Protein AF-A0A1T3BKA8-F1 (afdb_monomer)

Structure (mmCIF, N/CA/C/O backbone):
data_AF-A0A1T3BKA8-F1
#
_entry.id   AF-A0A1T3BKA8-F1
#
loop_
_atom_site.group_PDB
_atom_site.id
_atom_site.type_symbol
_atom_site.label_atom_id
_atom_site.label_alt_id
_atom_site.label_comp_id
_atom_site.label_asym_id
_atom_site.label_entity_id
_atom_site.label_seq_id
_atom_site.pdbx_PDB_ins_code
_atom_site.Cartn_x
_atom_site.Cartn_y
_atom_site.Cartn_z
_atom_site.occupancy
_atom_site.B_iso_or_equiv
_atom_site.auth_seq_id
_atom_site.aut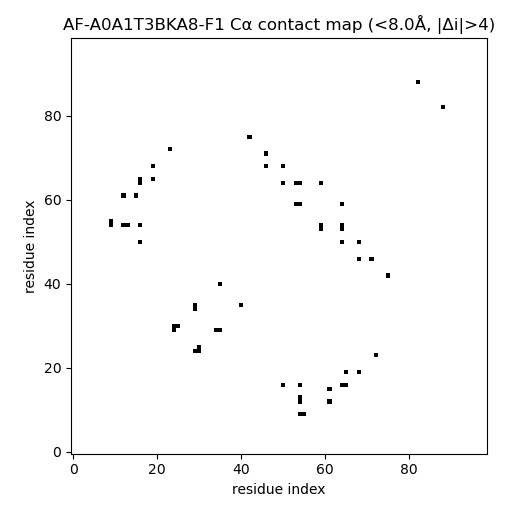h_comp_id
_atom_site.auth_asym_id
_atom_site.auth_atom_id
_atom_site.pdbx_PDB_model_num
ATOM 1 N N . MET A 1 1 ? -13.313 -10.212 25.122 1.00 69.31 1 MET A N 1
ATOM 2 C CA . MET A 1 1 ? -13.978 -9.312 24.156 1.00 69.31 1 MET A CA 1
ATOM 3 C C . MET A 1 1 ? -12.956 -8.504 23.365 1.00 69.31 1 MET A C 1
ATOM 5 O O . MET A 1 1 ? -12.913 -8.680 22.160 1.00 69.31 1 MET A O 1
ATOM 9 N N . GLU A 1 2 ? -12.073 -7.740 24.016 1.00 75.56 2 GLU A N 1
ATOM 10 C CA . GLU A 1 2 ? -10.963 -6.967 23.403 1.00 75.56 2 GLU A CA 1
ATOM 11 C C . GLU A 1 2 ? -10.163 -7.728 22.320 1.00 75.56 2 GLU A C 1
ATOM 13 O O . GLU A 1 2 ? -10.013 -7.252 21.198 1.00 75.56 2 GLU A O 1
ATOM 18 N N . PHE A 1 3 ? -9.730 -8.963 22.609 1.00 77.38 3 PHE A N 1
ATOM 19 C CA . PHE A 1 3 ? -8.999 -9.800 21.646 1.00 77.38 3 PHE A CA 1
ATOM 20 C C . PHE A 1 3 ? -9.808 -10.118 20.380 1.00 77.38 3 PHE A C 1
ATOM 22 O O . PHE A 1 3 ? -9.270 -10.086 19.278 1.00 77.38 3 PHE A O 1
ATOM 29 N N . LEU A 1 4 ? -11.108 -10.391 20.519 1.00 80.25 4 LEU A N 1
ATOM 30 C CA . LEU A 1 4 ? -11.978 -10.718 19.388 1.00 80.25 4 LEU A CA 1
ATOM 31 C C . LEU A 1 4 ? -12.151 -9.506 18.461 1.00 80.25 4 LEU A C 1
ATOM 33 O O . LEU A 1 4 ? -12.125 -9.658 17.242 1.00 80.25 4 LEU A O 1
ATOM 37 N N . TYR A 1 5 ? -12.254 -8.302 19.034 1.00 82.44 5 TYR A N 1
ATOM 38 C CA . TYR A 1 5 ? -12.292 -7.055 18.268 1.00 82.44 5 TYR A CA 1
ATOM 39 C C . TYR A 1 5 ? -10.972 -6.789 17.543 1.00 82.44 5 TYR A C 1
ATOM 41 O O . TYR A 1 5 ? -10.990 -6.427 16.368 1.00 82.44 5 TYR A O 1
ATOM 49 N N . PHE A 1 6 ? -9.834 -7.026 18.199 1.00 83.88 6 PHE A N 1
ATOM 50 C CA . PHE A 1 6 ? -8.515 -6.850 17.592 1.00 83.88 6 PHE A CA 1
ATOM 51 C C . PHE A 1 6 ? -8.298 -7.778 16.385 1.00 83.88 6 PHE A C 1
ATOM 53 O O . PHE A 1 6 ? -7.996 -7.308 15.286 1.00 83.88 6 PHE A O 1
ATOM 60 N N . TYR A 1 7 ? -8.521 -9.086 16.550 1.00 86.88 7 TYR A N 1
ATOM 61 C CA . TYR A 1 7 ? -8.371 -10.045 15.450 1.00 86.88 7 TYR A CA 1
ATOM 62 C C . TYR A 1 7 ? -9.440 -9.863 14.364 1.00 86.88 7 TYR A C 1
ATOM 64 O O . TYR A 1 7 ? -9.128 -9.989 13.180 1.00 86.88 7 TYR A O 1
ATOM 72 N N . GLY A 1 8 ? -10.673 -9.501 14.734 1.00 88.19 8 GLY A N 1
ATOM 73 C CA . GLY A 1 8 ? -11.732 -9.173 13.777 1.00 88.19 8 GLY A CA 1
ATOM 74 C C . GLY A 1 8 ? -11.392 -7.951 12.920 1.00 88.19 8 GLY A C 1
ATOM 75 O O . GLY A 1 8 ? -11.606 -7.958 11.707 1.00 88.19 8 GLY A O 1
ATOM 76 N N . TYR A 1 9 ? -10.788 -6.924 13.519 1.00 86.88 9 TYR A N 1
ATOM 77 C CA . TYR A 1 9 ? -10.337 -5.733 12.802 1.00 86.88 9 TYR A CA 1
ATOM 78 C C . TYR A 1 9 ? -9.181 -6.034 11.837 1.00 86.88 9 TYR A C 1
ATOM 80 O O . TYR A 1 9 ? -9.185 -5.560 10.699 1.00 86.88 9 TYR A O 1
ATOM 88 N N . ILE A 1 10 ? -8.228 -6.878 12.248 1.00 88.69 10 ILE A N 1
ATOM 89 C CA . ILE A 1 10 ? -7.152 -7.373 11.374 1.00 88.69 10 ILE A CA 1
ATOM 90 C C . ILE A 1 10 ? -7.723 -8.183 10.205 1.00 88.69 10 ILE A C 1
ATOM 92 O O . ILE A 1 10 ? -7.323 -7.965 9.063 1.00 88.69 10 ILE A O 1
ATOM 96 N N . ALA A 1 11 ? -8.682 -9.077 10.460 1.00 90.38 11 ALA A N 1
ATOM 97 C CA . ALA A 1 11 ? -9.334 -9.861 9.413 1.00 90.38 11 ALA A CA 1
ATOM 98 C C . ALA A 1 11 ? -10.049 -8.960 8.391 1.00 90.38 11 ALA A C 1
ATOM 100 O O . ALA A 1 11 ? -9.924 -9.163 7.184 1.00 90.38 11 ALA A O 1
ATOM 101 N N . LEU A 1 12 ? -10.732 -7.910 8.857 1.00 88.88 12 LEU A N 1
ATOM 102 C CA . LEU A 1 12 ? -11.374 -6.935 7.977 1.00 88.88 12 LEU A CA 1
ATOM 103 C C . LEU A 1 12 ? -10.345 -6.158 7.141 1.00 88.88 12 LEU A C 1
ATOM 105 O O . LEU A 1 12 ? -10.526 -6.012 5.932 1.00 88.88 12 LEU A O 1
ATOM 109 N N . LYS A 1 13 ? -9.234 -5.719 7.744 1.00 87.25 13 LYS A N 1
ATOM 110 C CA . LYS A 1 13 ? -8.111 -5.105 7.013 1.00 87.25 13 LYS A CA 1
ATOM 111 C C . LYS A 1 13 ? -7.509 -6.045 5.968 1.00 87.25 13 LYS A C 1
ATOM 113 O O . LYS A 1 13 ? -7.191 -5.587 4.874 1.00 87.25 13 LYS A O 1
ATOM 118 N N . LEU A 1 14 ? -7.385 -7.336 6.278 1.00 89.69 14 LEU A N 1
ATOM 119 C CA . LEU A 1 14 ? -6.920 -8.366 5.345 1.00 89.69 14 LEU A CA 1
ATOM 120 C C . LEU A 1 14 ? -7.836 -8.478 4.127 1.00 89.69 14 LEU A C 1
ATOM 122 O O . LEU A 1 14 ? -7.349 -8.443 3.001 1.00 89.69 14 LEU A O 1
ATOM 126 N N . VAL A 1 15 ? -9.151 -8.562 4.339 1.00 90.81 15 VAL A N 1
ATOM 127 C CA . VAL A 1 15 ? -10.130 -8.650 3.244 1.00 90.81 15 VAL A CA 1
ATOM 128 C C . VAL A 1 15 ? -10.092 -7.392 2.374 1.00 90.81 15 VAL A C 1
ATOM 130 O O . VAL A 1 15 ? -10.068 -7.498 1.148 1.00 90.81 15 VAL A O 1
ATOM 133 N N . VAL A 1 16 ? -10.021 -6.206 2.986 1.00 90.12 16 VAL A N 1
ATOM 134 C CA . VAL A 1 16 ? -9.913 -4.930 2.256 1.00 90.12 16 VAL A CA 1
ATOM 135 C C . VAL A 1 16 ? -8.600 -4.848 1.473 1.00 90.12 16 VAL A C 1
ATOM 137 O O . VAL A 1 16 ? -8.613 -4.482 0.298 1.00 90.12 16 VAL A O 1
ATOM 140 N N . GLY A 1 17 ? -7.476 -5.222 2.088 1.00 88.56 17 GLY A N 1
ATOM 141 C CA . GLY A 1 17 ? -6.167 -5.235 1.436 1.00 88.56 17 GLY A CA 1
ATOM 142 C C . GLY A 1 17 ? -6.093 -6.226 0.278 1.00 88.56 17 GLY A C 1
ATOM 143 O O . GLY A 1 17 ? -5.584 -5.877 -0.785 1.00 88.56 17 GLY A O 1
ATOM 144 N N . LEU A 1 18 ? -6.673 -7.418 0.438 1.00 88.44 18 LEU A N 1
ATOM 145 C CA . LEU A 1 18 ? -6.778 -8.411 -0.629 1.00 88.44 18 LEU A CA 1
ATOM 146 C C . LEU A 1 18 ? -7.658 -7.903 -1.778 1.00 88.44 18 LEU A C 1
ATOM 148 O O . LEU A 1 18 ? -7.259 -8.000 -2.935 1.00 88.44 18 LEU A O 1
ATOM 152 N N . ALA A 1 19 ? -8.822 -7.317 -1.483 1.00 88.81 19 ALA A N 1
ATOM 153 C CA . ALA A 1 19 ? -9.702 -6.753 -2.505 1.00 88.81 19 ALA A CA 1
ATOM 154 C C . ALA A 1 19 ? -9.015 -5.622 -3.292 1.00 88.81 19 ALA A C 1
ATOM 156 O O . ALA A 1 19 ? -9.079 -5.596 -4.522 1.00 88.81 19 ALA A O 1
ATOM 157 N N . ALA A 1 20 ? -8.307 -4.726 -2.599 1.00 86.12 20 ALA A N 1
ATOM 158 C CA . ALA A 1 20 ? -7.527 -3.661 -3.224 1.00 86.12 20 ALA A CA 1
ATOM 159 C C . ALA A 1 20 ? -6.388 -4.217 -4.094 1.00 86.12 20 ALA A C 1
ATOM 161 O O . ALA A 1 20 ? -6.213 -3.779 -5.231 1.00 86.12 20 ALA A O 1
ATOM 162 N N . PHE A 1 21 ? -5.656 -5.218 -3.599 1.00 84.06 21 PHE A N 1
ATOM 163 C CA . PHE A 1 21 ? -4.601 -5.900 -4.349 1.00 84.06 21 PHE A CA 1
ATOM 164 C C . PHE A 1 21 ? -5.139 -6.548 -5.631 1.00 84.06 21 PHE A C 1
ATOM 166 O O . PHE A 1 21 ? -4.581 -6.341 -6.708 1.00 84.06 21 PHE A O 1
ATOM 173 N N . LEU A 1 22 ? -6.265 -7.263 -5.544 1.00 84.06 22 LEU A N 1
ATOM 174 C CA . LEU A 1 22 ? -6.916 -7.891 -6.696 1.00 84.06 22 LEU A CA 1
ATOM 175 C C . LEU A 1 22 ? -7.404 -6.861 -7.723 1.00 84.06 22 LEU A C 1
ATOM 177 O O . LEU A 1 22 ? -7.256 -7.084 -8.925 1.00 84.06 22 LEU A O 1
ATOM 181 N N . LEU A 1 23 ? -7.951 -5.727 -7.272 1.00 84.06 23 LEU A N 1
ATOM 182 C CA . LEU A 1 23 ? -8.332 -4.627 -8.161 1.00 84.06 23 LEU A CA 1
ATOM 183 C C . LEU A 1 23 ? -7.121 -4.065 -8.907 1.00 84.06 23 LEU A C 1
ATOM 185 O O . LEU A 1 23 ? -7.188 -3.917 -10.125 1.00 84.06 23 LEU A O 1
ATOM 189 N N . ILE A 1 24 ? -6.016 -3.824 -8.198 1.00 77.81 24 ILE A N 1
ATOM 190 C CA . ILE A 1 24 ? -4.765 -3.311 -8.770 1.00 77.81 24 ILE A CA 1
ATOM 191 C C . ILE A 1 24 ? -4.193 -4.283 -9.813 1.00 77.81 24 ILE A C 1
ATOM 193 O O . ILE A 1 24 ? -3.833 -3.878 -10.928 1.00 77.81 24 ILE A O 1
ATOM 197 N N . LEU A 1 25 ? -4.189 -5.580 -9.498 1.00 76.75 25 LEU A N 1
ATOM 198 C CA . LEU A 1 25 ? -3.811 -6.645 -10.429 1.00 76.75 25 LEU A CA 1
ATOM 199 C C . LEU A 1 25 ? -4.690 -6.644 -11.683 1.00 76.75 25 LEU A C 1
ATOM 201 O O . LEU A 1 25 ? -4.181 -6.739 -12.803 1.00 76.75 25 LEU A O 1
ATOM 205 N N . ARG A 1 26 ? -6.007 -6.494 -11.501 1.00 78.06 26 ARG A N 1
ATOM 206 C CA . ARG A 1 26 ? -6.975 -6.458 -12.600 1.00 78.06 26 ARG A CA 1
ATOM 207 C C . ARG A 1 26 ? -6.767 -5.240 -13.499 1.00 78.06 26 ARG A C 1
ATOM 209 O O . ARG A 1 26 ? -6.758 -5.405 -14.716 1.00 78.06 26 ARG A O 1
ATOM 216 N N . THR A 1 27 ? -6.544 -4.049 -12.937 1.00 69.75 27 THR A N 1
ATOM 217 C CA . THR A 1 27 ? -6.213 -2.838 -13.719 1.00 69.75 27 THR A CA 1
ATOM 218 C C . THR A 1 27 ? -4.899 -2.963 -14.482 1.00 69.75 27 THR A C 1
ATOM 220 O O . THR A 1 27 ? -4.745 -2.355 -15.535 1.00 69.75 27 THR A O 1
ATOM 223 N N . THR A 1 28 ? -3.971 -3.788 -13.997 1.00 66.88 28 THR A N 1
ATOM 224 C CA . THR A 1 28 ? -2.687 -4.033 -14.667 1.00 66.88 28 THR A CA 1
ATOM 225 C C . THR A 1 28 ? -2.819 -5.024 -15.841 1.00 66.88 28 THR A C 1
ATOM 227 O O . THR A 1 28 ? -1.880 -5.187 -16.614 1.00 66.88 28 THR A O 1
ATOM 230 N N . GLY A 1 29 ? -3.983 -5.666 -16.034 1.00 57.31 29 GLY A N 1
ATOM 231 C CA . GLY A 1 29 ? -4.278 -6.516 -17.199 1.00 57.31 29 GLY A CA 1
ATOM 232 C C . GLY A 1 29 ? -3.579 -7.882 -17.208 1.00 57.31 29 GLY A C 1
ATOM 233 O O . GLY A 1 29 ? -3.708 -8.633 -18.171 1.00 57.31 29 GLY A O 1
ATOM 234 N N . ARG A 1 30 ? -2.864 -8.240 -16.135 1.00 60.75 30 ARG A N 1
ATOM 235 C CA . ARG A 1 30 ? -2.040 -9.460 -16.033 1.00 60.75 30 ARG A CA 1
ATOM 236 C C . ARG A 1 30 ? -2.647 -10.474 -15.071 1.00 60.75 30 ARG A C 1
ATOM 238 O O . ARG A 1 30 ? -2.027 -10.876 -14.093 1.00 60.75 30 ARG A O 1
ATOM 245 N N . GLY A 1 31 ? -3.888 -10.870 -15.348 1.00 54.09 31 GLY A N 1
ATOM 246 C CA . GLY A 1 31 ? -4.671 -11.771 -14.492 1.00 54.09 31 GLY A CA 1
ATOM 247 C C . GLY A 1 31 ? -4.106 -13.190 -14.336 1.00 54.09 31 GLY A C 1
ATOM 248 O O . GLY A 1 31 ? -4.573 -13.922 -13.473 1.00 54.09 31 GLY A O 1
ATOM 249 N N . ASN A 1 32 ? -3.094 -13.573 -15.124 1.00 52.81 32 ASN A N 1
ATOM 250 C CA . ASN A 1 32 ? -2.386 -14.845 -14.997 1.00 52.81 32 ASN A CA 1
ATOM 251 C C . ASN A 1 32 ? -0.962 -14.624 -14.475 1.00 52.81 32 ASN A C 1
ATOM 253 O O . ASN A 1 32 ? -0.157 -13.954 -15.124 1.00 52.81 32 ASN A O 1
ATOM 257 N N . LEU A 1 33 ? -0.633 -15.280 -13.355 1.00 58.31 33 LEU A N 1
ATOM 258 C CA . LEU A 1 33 ? 0.724 -15.363 -12.789 1.00 58.31 33 LEU A CA 1
ATOM 259 C C . LEU A 1 33 ? 1.775 -15.781 -13.838 1.00 58.31 33 LEU A C 1
ATOM 261 O O . LEU A 1 33 ? 2.927 -15.372 -13.744 1.00 58.31 33 LEU A O 1
ATOM 265 N N . SER A 1 34 ? 1.377 -16.533 -14.874 1.00 54.03 34 SER A N 1
ATOM 266 C CA . SER A 1 34 ? 2.271 -17.017 -15.935 1.00 54.03 34 SER A CA 1
ATOM 267 C C . SER A 1 34 ? 2.724 -15.953 -16.947 1.00 54.03 34 SER A C 1
ATOM 269 O O . SER A 1 34 ? 3.595 -16.247 -17.758 1.00 54.03 34 SER A O 1
ATOM 271 N N . GLN A 1 35 ? 2.131 -14.752 -16.955 1.00 59.28 35 GLN A N 1
ATOM 272 C CA . GLN A 1 35 ? 2.502 -13.653 -17.869 1.00 59.28 35 GLN A CA 1
ATOM 273 C C . GLN A 1 35 ? 3.094 -12.437 -17.132 1.00 59.28 35 GLN A C 1
ATOM 275 O O . GLN A 1 35 ? 3.207 -11.339 -17.689 1.00 59.28 35 GLN A O 1
ATOM 280 N N . MET A 1 36 ? 3.457 -12.605 -15.858 1.00 69.38 36 MET A N 1
ATOM 281 C CA . MET A 1 36 ? 4.155 -11.572 -15.096 1.00 69.38 36 MET A CA 1
ATOM 282 C C . MET A 1 36 ? 5.618 -11.495 -15.535 1.00 69.38 36 MET A C 1
ATOM 284 O O . MET A 1 36 ? 6.301 -12.513 -15.628 1.00 69.38 36 MET A O 1
ATOM 288 N N . THR A 1 37 ? 6.115 -10.285 -15.796 1.00 73.56 37 THR A N 1
ATOM 289 C CA . THR A 1 37 ? 7.555 -10.082 -16.005 1.00 73.56 37 THR A CA 1
ATOM 290 C C . THR A 1 37 ? 8.274 -10.151 -14.652 1.00 73.56 37 THR A C 1
ATOM 292 O O . THR A 1 37 ? 7.638 -9.922 -13.617 1.00 73.56 37 THR A O 1
ATOM 295 N N . PRO A 1 38 ? 9.597 -10.395 -14.617 1.00 73.62 38 PRO A N 1
ATOM 296 C CA . PRO A 1 38 ? 10.364 -10.374 -13.369 1.00 73.62 38 PRO A CA 1
ATOM 297 C C . PRO A 1 38 ? 10.190 -9.075 -12.567 1.00 73.62 38 PRO A C 1
ATOM 299 O O . PRO A 1 38 ? 10.106 -9.105 -11.342 1.00 73.62 38 PRO A O 1
ATOM 302 N N . VAL A 1 39 ? 10.057 -7.937 -13.257 1.00 70.62 39 VAL A N 1
ATOM 303 C CA . VAL A 1 39 ? 9.814 -6.625 -12.639 1.00 70.62 39 VAL A CA 1
ATOM 304 C C . VAL A 1 39 ? 8.440 -6.568 -11.967 1.00 70.62 39 VAL A C 1
ATOM 306 O O . VAL A 1 39 ? 8.322 -6.061 -10.851 1.00 70.62 39 VAL A O 1
ATOM 309 N N . ASP A 1 40 ? 7.405 -7.136 -12.592 1.00 75.75 40 ASP A N 1
ATOM 310 C CA . ASP A 1 40 ? 6.069 -7.198 -11.983 1.00 75.75 40 ASP A CA 1
ATOM 311 C C . ASP A 1 40 ? 6.061 -8.117 -10.758 1.00 75.75 40 ASP A C 1
ATOM 313 O O . ASP A 1 40 ? 5.385 -7.826 -9.773 1.00 75.75 40 ASP A O 1
ATOM 317 N N . LEU A 1 41 ? 6.839 -9.202 -10.796 1.00 78.31 41 LEU A N 1
ATOM 318 C CA . LEU A 1 41 ? 6.972 -10.129 -9.676 1.00 78.31 41 LEU A CA 1
ATOM 319 C C . LEU A 1 41 ? 7.583 -9.433 -8.450 1.00 78.31 41 LEU A C 1
ATOM 321 O O . LEU A 1 41 ? 7.039 -9.528 -7.350 1.00 78.31 41 LEU A O 1
ATOM 325 N N . VAL A 1 42 ? 8.664 -8.671 -8.652 1.00 82.94 42 VAL A N 1
ATOM 326 C CA . VAL A 1 42 ? 9.305 -7.867 -7.597 1.00 82.94 42 VAL A CA 1
ATOM 327 C C . VAL A 1 42 ? 8.353 -6.787 -7.079 1.00 82.94 42 VAL A C 1
ATOM 329 O O . VAL A 1 42 ? 8.197 -6.639 -5.868 1.00 82.94 42 VAL A O 1
ATOM 332 N N . SER A 1 43 ? 7.663 -6.069 -7.970 1.00 81.12 43 SER A N 1
ATOM 333 C CA . SER A 1 43 ? 6.688 -5.040 -7.584 1.00 81.12 43 SER A CA 1
ATOM 334 C C . SER A 1 43 ? 5.553 -5.614 -6.725 1.00 81.12 43 SER A C 1
ATOM 336 O O . SER A 1 43 ? 5.215 -5.050 -5.682 1.00 81.12 43 SER A O 1
ATOM 338 N N . ASN A 1 44 ? 4.997 -6.762 -7.120 1.00 82.50 44 ASN A N 1
ATOM 339 C CA . ASN A 1 44 ? 3.934 -7.440 -6.376 1.00 82.50 44 ASN A CA 1
ATOM 340 C C . ASN A 1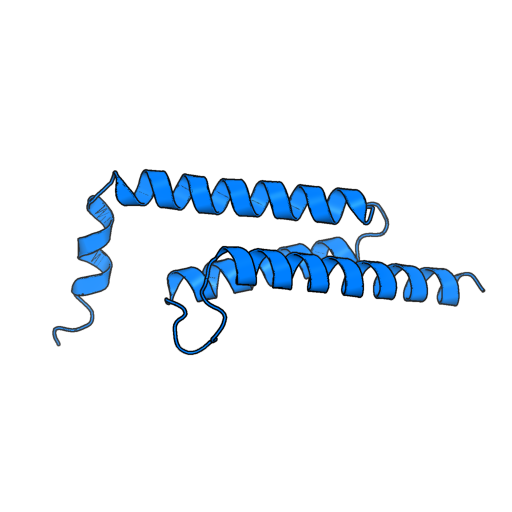 44 ? 4.428 -7.988 -5.029 1.00 82.50 44 ASN A C 1
ATOM 342 O O . ASN A 1 44 ? 3.690 -7.939 -4.045 1.00 82.50 44 ASN A O 1
ATOM 346 N N . PHE A 1 45 ? 5.678 -8.457 -4.954 1.00 85.00 45 PHE A N 1
ATOM 347 C CA . PHE A 1 45 ? 6.295 -8.892 -3.700 1.00 85.00 45 PHE A CA 1
ATOM 348 C C . PHE A 1 45 ? 6.444 -7.734 -2.705 1.00 85.00 45 PHE A C 1
ATOM 350 O O . PHE A 1 45 ? 6.024 -7.851 -1.552 1.00 85.00 45 PHE A O 1
ATOM 357 N N . VAL A 1 46 ? 6.971 -6.589 -3.153 1.00 86.56 46 VAL A N 1
ATOM 358 C CA . VAL A 1 46 ? 7.115 -5.399 -2.297 1.00 86.56 46 VAL A CA 1
ATOM 359 C C . VAL A 1 46 ? 5.747 -4.892 -1.838 1.00 86.56 46 VAL A C 1
ATOM 361 O O . VAL A 1 46 ? 5.564 -4.589 -0.659 1.00 86.56 46 VAL A O 1
ATOM 364 N N . MET A 1 47 ? 4.759 -4.881 -2.734 1.00 85.38 47 MET A N 1
ATOM 365 C CA . MET A 1 47 ? 3.379 -4.530 -2.398 1.00 85.38 47 MET A CA 1
ATOM 366 C C . MET A 1 47 ? 2.793 -5.461 -1.324 1.00 85.38 47 MET A C 1
ATOM 368 O O . MET A 1 47 ? 2.174 -4.981 -0.374 1.00 85.38 47 MET A O 1
ATOM 372 N N . GLY A 1 48 ? 3.038 -6.772 -1.424 1.00 87.06 48 GLY A N 1
ATOM 373 C CA . GLY A 1 48 ? 2.664 -7.747 -0.396 1.00 87.06 48 GLY A CA 1
ATOM 374 C C . GLY A 1 48 ? 3.310 -7.459 0.964 1.00 87.06 48 GLY A C 1
ATOM 375 O O . GLY A 1 48 ? 2.633 -7.525 1.990 1.00 87.06 48 GLY A O 1
ATOM 376 N N . GLY A 1 49 ? 4.585 -7.055 0.978 1.00 88.44 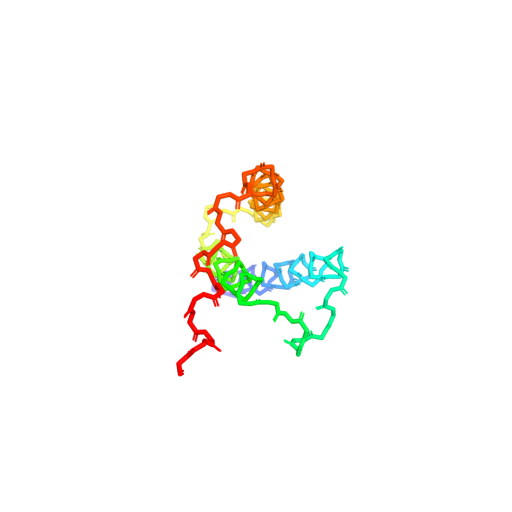49 GLY A N 1
ATOM 377 C CA . GLY A 1 49 ? 5.290 -6.628 2.192 1.00 88.44 49 GLY A CA 1
ATOM 378 C C . GLY A 1 49 ? 4.697 -5.366 2.830 1.00 88.44 49 GLY A C 1
ATOM 379 O O . GLY A 1 49 ? 4.504 -5.323 4.046 1.00 88.44 49 GLY A O 1
ATOM 380 N N . ILE A 1 50 ? 4.336 -4.368 2.016 1.00 88.06 50 ILE A N 1
ATOM 381 C CA . ILE A 1 50 ? 3.671 -3.138 2.479 1.00 88.06 50 ILE A CA 1
ATOM 382 C C . ILE A 1 50 ? 2.309 -3.470 3.099 1.00 88.06 50 ILE A C 1
ATOM 384 O O . ILE A 1 50 ? 2.022 -3.047 4.219 1.00 88.06 50 ILE A O 1
ATOM 388 N N . ILE A 1 51 ? 1.487 -4.267 2.406 1.00 88.19 51 ILE A N 1
ATOM 389 C CA . ILE A 1 51 ? 0.178 -4.711 2.907 1.00 88.19 51 ILE A CA 1
ATOM 390 C C . ILE A 1 51 ? 0.344 -5.458 4.234 1.00 88.19 51 ILE A C 1
ATOM 392 O O . ILE A 1 51 ? -0.334 -5.129 5.208 1.00 88.19 51 ILE A O 1
ATOM 396 N N . GLY A 1 52 ? 1.277 -6.412 4.297 1.00 87.75 52 GLY A N 1
ATOM 397 C CA . GLY A 1 52 ? 1.566 -7.183 5.505 1.00 87.75 52 GLY A CA 1
ATOM 398 C C . GLY A 1 52 ? 1.962 -6.301 6.690 1.00 87.75 52 GLY A C 1
ATOM 399 O O . GLY A 1 52 ? 1.380 -6.428 7.764 1.00 87.75 52 GLY A O 1
ATOM 400 N N . GLY A 1 53 ? 2.889 -5.359 6.495 1.00 87.12 53 GLY A N 1
ATOM 401 C CA . GLY A 1 53 ? 3.330 -4.445 7.556 1.00 87.12 53 GLY A CA 1
ATOM 402 C C . GLY A 1 53 ? 2.231 -3.495 8.047 1.00 87.12 53 GLY A C 1
ATOM 403 O O . GLY A 1 53 ? 2.142 -3.205 9.240 1.00 87.12 53 GLY A O 1
ATOM 404 N N . VAL A 1 54 ? 1.356 -3.041 7.146 1.00 87.81 54 VAL A N 1
ATOM 405 C CA . VAL A 1 54 ? 0.263 -2.116 7.478 1.00 87.81 54 VAL A CA 1
ATOM 406 C C . VAL A 1 54 ? -0.898 -2.816 8.193 1.00 87.81 54 VAL A C 1
ATOM 408 O O . VAL A 1 54 ? -1.509 -2.230 9.090 1.00 87.81 54 VAL A O 1
ATOM 411 N N . ILE A 1 55 ? -1.202 -4.069 7.842 1.00 88.56 55 ILE A N 1
ATOM 412 C CA . ILE A 1 55 ? -2.317 -4.826 8.434 1.00 88.56 55 ILE A CA 1
ATOM 413 C C . ILE A 1 55 ? -2.135 -5.016 9.943 1.00 88.56 55 ILE A C 1
ATOM 415 O O . ILE A 1 55 ? -3.093 -4.832 10.698 1.00 88.56 55 ILE A O 1
ATOM 419 N N . TYR A 1 56 ? -0.915 -5.333 10.383 1.00 85.56 56 TYR A N 1
ATOM 420 C CA . TYR A 1 56 ? -0.613 -5.562 11.798 1.00 85.56 56 TYR A CA 1
ATOM 421 C C . TYR A 1 56 ? -0.399 -4.274 12.595 1.00 85.56 56 TYR A C 1
ATOM 423 O O . TYR A 1 56 ? -0.316 -4.330 13.819 1.00 85.56 56 TYR A O 1
ATOM 431 N N . ASN A 1 57 ? -0.332 -3.115 11.932 1.00 84.88 57 ASN A N 1
ATOM 432 C CA . ASN A 1 57 ? -0.161 -1.841 12.610 1.00 84.88 57 ASN A CA 1
ATOM 433 C C . ASN A 1 57 ? -1.528 -1.301 13.085 1.00 84.88 57 ASN A C 1
ATOM 435 O O . ASN A 1 57 ? -2.368 -0.933 12.252 1.00 84.88 57 ASN A O 1
ATOM 439 N N . PRO A 1 58 ? -1.784 -1.232 14.406 1.00 81.44 58 PRO A N 1
ATOM 440 C CA . PRO A 1 58 ? -3.055 -0.739 14.932 1.00 81.44 58 PRO A CA 1
ATOM 441 C C . PRO A 1 58 ? -3.247 0.763 14.690 1.00 81.44 58 PRO A C 1
ATOM 443 O O . PRO A 1 58 ? -4.385 1.208 14.572 1.00 81.44 58 PRO A O 1
ATOM 446 N N . SER A 1 59 ? -2.161 1.529 14.546 1.00 85.25 59 SER A N 1
ATOM 447 C CA . SER A 1 59 ? -2.208 2.972 14.289 1.00 85.25 59 SER A CA 1
ATOM 448 C C . SER A 1 59 ? -2.667 3.312 12.873 1.00 85.25 59 SER A C 1
ATOM 450 O O . SER A 1 59 ? -3.077 4.444 12.626 1.00 85.25 59 SER A O 1
ATOM 452 N N . ILE A 1 60 ? -2.596 2.351 11.943 1.00 85.75 60 ILE A N 1
ATOM 453 C CA . ILE A 1 60 ? -2.974 2.574 10.548 1.00 85.75 60 ILE A CA 1
ATOM 454 C C . ILE A 1 60 ? -4.413 2.116 10.312 1.00 85.75 60 ILE A C 1
ATOM 456 O O . ILE A 1 60 ? -4.741 0.961 10.559 1.00 85.75 60 ILE A O 1
ATOM 460 N N . SER A 1 61 ? -5.290 2.992 9.821 1.00 87.44 61 SER A N 1
ATOM 461 C CA . SER A 1 61 ? -6.691 2.636 9.536 1.00 87.44 61 SER A CA 1
ATOM 462 C C . SER A 1 61 ? -6.858 1.931 8.181 1.00 87.44 61 SER A C 1
ATOM 464 O O . SER A 1 61 ? -6.008 2.036 7.296 1.00 87.44 61 SER A O 1
ATOM 466 N N . SER A 1 62 ? -7.986 1.247 7.964 1.00 83.56 62 SER A N 1
ATOM 467 C CA . SER A 1 62 ? -8.298 0.595 6.677 1.00 83.56 62 SER A CA 1
ATOM 468 C C . SER A 1 62 ? -8.297 1.571 5.489 1.00 83.56 62 SER A C 1
ATOM 470 O O . SER A 1 62 ? -7.937 1.195 4.378 1.00 83.56 62 SER A O 1
ATOM 472 N N . ILE A 1 63 ? -8.653 2.840 5.719 1.00 85.75 63 ILE A N 1
ATOM 473 C CA . ILE A 1 63 ? -8.610 3.902 4.699 1.00 85.75 63 ILE A CA 1
ATOM 474 C C . ILE A 1 63 ? -7.163 4.296 4.391 1.00 85.75 63 ILE A C 1
ATOM 476 O O . ILE A 1 63 ? -6.800 4.481 3.232 1.00 85.75 63 ILE A O 1
ATOM 480 N N . GLN A 1 64 ? -6.317 4.393 5.419 1.00 88.06 64 GLN A N 1
ATOM 481 C CA . GLN A 1 64 ? -4.896 4.683 5.233 1.00 88.06 64 GLN A CA 1
ATOM 482 C C . GLN A 1 64 ? -4.188 3.555 4.476 1.00 88.06 64 GLN A C 1
ATOM 484 O O . GLN A 1 64 ? -3.340 3.843 3.639 1.00 88.06 64 GLN A O 1
ATOM 489 N N . LEU A 1 65 ? -4.588 2.294 4.679 1.00 88.31 65 LEU A N 1
ATOM 490 C CA . LEU A 1 65 ? -4.117 1.176 3.856 1.00 88.31 65 LEU A CA 1
ATOM 491 C C . LEU A 1 65 ? -4.419 1.407 2.365 1.00 88.31 65 LEU A C 1
ATOM 493 O O . LEU A 1 65 ? -3.523 1.260 1.538 1.00 88.31 65 LEU A O 1
ATOM 497 N N . LEU A 1 66 ? -5.638 1.829 2.013 1.00 86.62 66 LEU A N 1
ATOM 498 C CA . LEU A 1 66 ? -5.994 2.129 0.619 1.00 86.62 66 LEU A CA 1
ATOM 499 C C . LEU A 1 66 ? -5.170 3.292 0.048 1.00 86.62 66 LEU A C 1
ATOM 501 O O . LEU A 1 66 ? -4.717 3.216 -1.093 1.00 86.62 66 LEU A O 1
ATOM 505 N N . LEU A 1 67 ? -4.929 4.339 0.844 1.00 89.62 67 LEU A N 1
ATOM 506 C CA . LEU A 1 67 ? -4.084 5.470 0.446 1.00 89.62 67 LEU A CA 1
ATOM 507 C C . LEU A 1 67 ? -2.633 5.049 0.201 1.00 89.62 67 LEU A C 1
ATOM 509 O O . LEU A 1 67 ? -2.053 5.433 -0.812 1.00 89.62 67 LEU A O 1
ATOM 513 N N . VAL A 1 68 ? -2.054 4.234 1.086 1.00 90.12 68 VAL A N 1
ATOM 514 C CA . VAL A 1 68 ? -0.690 3.711 0.918 1.00 90.12 68 VAL A CA 1
ATOM 515 C C . VAL A 1 68 ? -0.582 2.894 -0.370 1.00 90.12 68 VAL A C 1
ATOM 517 O O . VAL A 1 68 ? 0.373 3.074 -1.126 1.00 90.12 68 VAL A O 1
ATOM 520 N N . LEU A 1 69 ? -1.579 2.057 -0.673 1.00 87.06 69 LEU A N 1
ATOM 521 C CA . LEU A 1 69 ? -1.614 1.295 -1.926 1.00 87.06 69 LEU A CA 1
ATOM 522 C C . LEU A 1 69 ? -1.755 2.189 -3.157 1.00 87.06 69 LEU A C 1
ATOM 524 O O . LEU A 1 69 ? -1.112 1.934 -4.174 1.00 87.06 69 LEU A O 1
ATOM 528 N N . PHE A 1 70 ? -2.543 3.257 -3.065 1.00 87.12 70 PHE A N 1
ATOM 529 C CA . PHE A 1 70 ? -2.688 4.226 -4.146 1.00 87.12 70 PHE A CA 1
ATOM 530 C C . PHE A 1 70 ? -1.386 4.998 -4.416 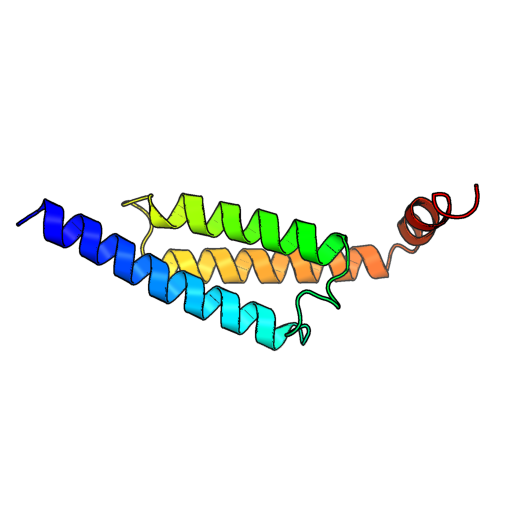1.00 87.12 70 PHE A C 1
ATOM 532 O O . PHE A 1 70 ? -0.983 5.159 -5.572 1.00 87.12 70 PHE A O 1
ATOM 539 N N . ILE A 1 71 ? -0.689 5.425 -3.356 1.00 89.50 71 ILE A N 1
ATOM 540 C CA . ILE A 1 71 ? 0.625 6.079 -3.452 1.00 89.50 71 ILE A CA 1
ATOM 541 C C . ILE A 1 71 ? 1.637 5.123 -4.082 1.00 89.50 71 ILE A C 1
ATOM 543 O O . ILE A 1 71 ? 2.326 5.500 -5.029 1.00 89.50 71 ILE A O 1
ATOM 547 N N . TRP A 1 72 ? 1.692 3.878 -3.605 1.00 87.31 72 TRP A N 1
ATOM 548 C CA . TRP A 1 72 ? 2.567 2.845 -4.157 1.00 87.31 72 TRP A CA 1
ATOM 549 C C . TRP A 1 72 ? 2.317 2.616 -5.652 1.00 87.31 72 TRP A C 1
ATOM 551 O O . TRP A 1 72 ? 3.251 2.651 -6.454 1.00 87.31 72 TRP A O 1
ATOM 561 N N . GLN A 1 73 ? 1.051 2.457 -6.048 1.00 83.75 73 GLN A N 1
ATOM 562 C CA . GLN A 1 73 ? 0.674 2.252 -7.445 1.00 83.75 73 GLN A CA 1
ATOM 563 C C . GLN A 1 73 ? 1.074 3.440 -8.331 1.00 83.75 73 GLN A C 1
ATOM 565 O O . GLN A 1 73 ? 1.568 3.256 -9.449 1.00 83.75 73 GLN A O 1
ATOM 570 N N . THR A 1 74 ? 0.893 4.661 -7.826 1.00 86.25 74 THR A N 1
ATOM 571 C CA . THR A 1 74 ? 1.311 5.890 -8.512 1.00 86.25 74 THR A CA 1
ATOM 572 C C . THR A 1 74 ? 2.829 5.931 -8.671 1.00 86.25 74 THR A C 1
ATOM 574 O O . THR A 1 74 ? 3.319 6.200 -9.767 1.00 86.25 74 THR A O 1
ATOM 577 N N . LEU A 1 75 ? 3.577 5.585 -7.619 1.00 86.38 75 LEU A N 1
ATOM 578 C CA . LEU A 1 75 ? 5.039 5.557 -7.620 1.00 86.38 75 LEU A CA 1
ATOM 579 C C . LEU A 1 75 ? 5.591 4.548 -8.633 1.00 86.38 75 LEU A C 1
ATOM 581 O O . LEU A 1 75 ? 6.434 4.911 -9.447 1.00 86.38 75 LEU A O 1
ATOM 585 N N . ILE A 1 76 ? 5.080 3.314 -8.650 1.00 81.38 76 ILE A N 1
ATOM 586 C CA . ILE A 1 76 ? 5.481 2.289 -9.631 1.00 81.38 76 ILE A CA 1
ATOM 587 C C . ILE A 1 76 ? 5.169 2.747 -11.060 1.00 81.38 76 ILE A C 1
ATOM 589 O O . ILE A 1 76 ? 5.998 2.603 -11.960 1.00 81.38 76 ILE A O 1
ATOM 593 N N . THR A 1 77 ? 3.989 3.329 -11.286 1.00 80.00 77 THR A N 1
ATOM 594 C CA . THR A 1 77 ? 3.592 3.820 -12.615 1.00 80.00 77 THR A CA 1
ATOM 595 C C . THR A 1 77 ? 4.496 4.963 -13.077 1.00 80.00 77 THR A C 1
ATOM 597 O O . THR A 1 77 ? 4.929 4.976 -14.231 1.00 80.00 77 THR A O 1
ATOM 600 N N . PHE A 1 78 ? 4.827 5.880 -12.168 1.00 84.75 78 PHE A N 1
ATOM 601 C CA . PHE A 1 78 ? 5.741 6.992 -12.404 1.00 84.75 78 PHE A CA 1
ATOM 602 C C . PHE A 1 78 ? 7.161 6.494 -12.697 1.00 84.75 78 PHE A C 1
ATOM 604 O O . PHE A 1 78 ? 7.724 6.833 -13.733 1.00 84.75 78 PHE A O 1
ATOM 611 N N . LEU A 1 79 ? 7.710 5.604 -11.866 1.00 81.25 79 LEU A N 1
ATOM 612 C CA . LEU A 1 79 ? 9.022 4.991 -12.092 1.00 81.25 79 LEU A CA 1
ATOM 613 C C . LEU A 1 79 ? 9.086 4.274 -13.443 1.00 81.25 79 LEU A C 1
ATOM 615 O O . LEU A 1 79 ? 10.028 4.487 -14.199 1.00 81.25 79 LEU A O 1
ATOM 619 N N . ASN A 1 80 ? 8.059 3.498 -13.795 1.00 74.38 80 ASN A N 1
ATOM 620 C CA . ASN A 1 80 ? 7.979 2.824 -15.092 1.00 74.38 80 ASN A CA 1
ATOM 621 C C . ASN A 1 80 ? 7.868 3.808 -16.265 1.00 74.38 80 ASN A C 1
ATOM 623 O O . ASN A 1 80 ? 8.374 3.534 -17.352 1.00 74.38 80 ASN A O 1
ATOM 627 N N . PHE A 1 81 ? 7.200 4.948 -16.086 1.00 76.25 81 PHE A N 1
ATOM 628 C CA . PHE A 1 81 ? 7.140 5.997 -17.102 1.00 76.25 81 PHE A CA 1
ATOM 629 C C . PHE A 1 81 ? 8.520 6.626 -17.346 1.00 76.25 81 PHE A C 1
ATOM 631 O O . PHE A 1 81 ? 8.957 6.706 -18.494 1.00 76.25 81 PHE A O 1
ATOM 638 N N . PHE A 1 82 ? 9.242 6.975 -16.280 1.00 75.12 82 PHE A N 1
ATOM 639 C CA . PHE A 1 82 ? 10.598 7.527 -16.373 1.00 75.12 82 PHE A CA 1
ATOM 640 C C . PHE A 1 82 ? 11.611 6.508 -16.903 1.00 75.12 82 PHE A C 1
ATOM 642 O O . PHE A 1 82 ? 12.411 6.828 -17.782 1.00 75.12 82 PHE A O 1
ATOM 649 N N . ALA A 1 83 ? 11.537 5.262 -16.435 1.00 67.94 83 ALA A N 1
ATOM 650 C CA . ALA A 1 83 ? 12.380 4.173 -16.913 1.00 67.94 83 ALA A CA 1
ATOM 651 C C . ALA A 1 83 ? 12.132 3.847 -18.394 1.00 67.94 83 ALA A C 1
ATOM 653 O O . ALA A 1 83 ? 13.062 3.459 -19.084 1.00 67.94 83 ALA A O 1
ATOM 654 N N . ARG A 1 84 ? 10.916 4.047 -18.923 1.00 60.97 84 ARG A N 1
ATOM 655 C CA . ARG A 1 84 ? 10.643 3.906 -20.367 1.00 60.97 84 ARG A CA 1
ATOM 656 C C . ARG A 1 84 ? 11.219 5.041 -21.212 1.00 60.97 84 ARG A C 1
ATOM 658 O O . ARG A 1 84 ? 11.543 4.812 -22.371 1.00 60.97 84 ARG A O 1
ATOM 665 N N . HIS A 1 85 ? 11.336 6.249 -20.661 1.00 61.12 85 HIS A N 1
ATOM 666 C CA . HIS A 1 85 ? 11.966 7.375 -21.358 1.00 61.12 85 HIS A CA 1
ATOM 667 C C . HIS A 1 85 ? 13.501 7.262 -21.347 1.00 61.12 85 HIS A C 1
ATOM 669 O O . HIS A 1 85 ? 14.177 7.637 -22.302 1.00 61.12 85 HIS A O 1
ATOM 675 N N . SER A 1 86 ? 14.049 6.663 -20.290 1.00 52.50 86 SER A N 1
ATOM 676 C CA . SER A 1 86 ? 15.446 6.256 -20.182 1.00 52.50 86 SER A CA 1
ATOM 677 C C . SER A 1 86 ? 15.655 4.877 -20.822 1.00 52.50 86 SER A C 1
ATOM 679 O O . SER A 1 86 ? 15.625 3.845 -20.159 1.00 52.50 86 SER A O 1
ATOM 681 N N . VAL A 1 87 ? 15.947 4.836 -22.124 1.00 54.62 87 VAL A N 1
ATOM 682 C CA . VAL A 1 87 ? 16.334 3.598 -22.847 1.00 54.62 87 VAL A CA 1
ATOM 683 C C . VAL A 1 87 ? 17.570 2.899 -22.222 1.00 54.62 87 VAL A C 1
ATOM 685 O O . VAL A 1 87 ? 17.919 1.782 -22.596 1.00 54.62 87 VAL A O 1
ATOM 688 N N . PHE A 1 88 ? 18.208 3.507 -21.217 1.00 51.41 88 PHE A N 1
ATOM 689 C CA . PHE A 1 88 ? 19.473 3.106 -20.609 1.00 51.41 88 PHE A CA 1
ATOM 690 C C . PHE A 1 88 ? 19.473 1.712 -19.952 1.00 51.41 88 PHE A C 1
ATOM 692 O O . PHE A 1 88 ? 20.510 1.057 -19.942 1.00 51.41 88 PHE A O 1
ATOM 699 N N . PHE A 1 89 ? 18.334 1.202 -19.464 1.00 46.78 89 PHE A N 1
ATOM 700 C CA . PHE A 1 89 ? 18.275 -0.116 -18.798 1.00 46.78 89 PHE A CA 1
ATOM 701 C C . PHE A 1 89 ? 17.720 -1.262 -19.655 1.00 46.78 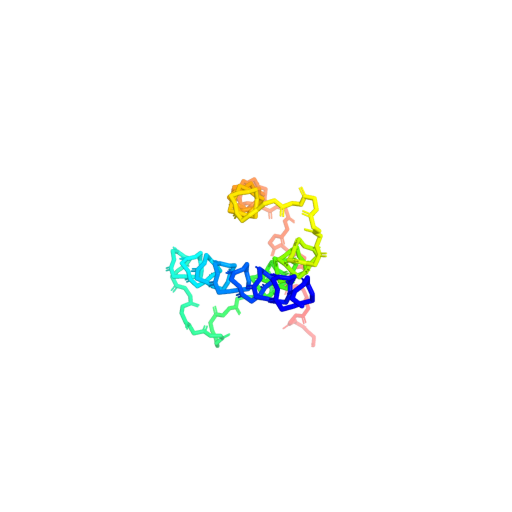89 PHE A C 1
ATOM 703 O O . PHE A 1 89 ? 17.630 -2.395 -19.184 1.00 46.78 89 PHE A O 1
ATOM 710 N N . THR A 1 90 ? 17.405 -1.013 -20.929 1.00 54.06 90 THR A N 1
ATOM 711 C CA . THR A 1 90 ? 16.983 -2.091 -21.847 1.00 54.06 90 THR A CA 1
ATOM 712 C C . THR A 1 90 ? 18.172 -2.970 -22.274 1.00 54.06 90 THR A C 1
ATOM 714 O O . THR A 1 90 ? 17.976 -4.106 -22.701 1.00 54.06 90 THR A O 1
ATOM 717 N N . GLY A 1 91 ? 19.409 -2.477 -22.122 1.00 52.56 91 GLY A N 1
ATOM 718 C CA . GLY A 1 91 ? 20.635 -3.228 -22.418 1.00 52.56 91 GLY A CA 1
ATOM 719 C C . GLY A 1 91 ? 21.021 -4.244 -21.338 1.00 52.56 91 GLY A C 1
ATOM 720 O O . GLY A 1 91 ? 21.328 -5.387 -21.659 1.00 52.56 91 GLY A O 1
ATOM 721 N N . LEU A 1 92 ? 20.925 -3.878 -20.053 1.00 53.66 92 LEU A N 1
ATOM 722 C CA . LEU A 1 92 ? 21.492 -4.683 -18.958 1.00 53.66 92 LEU A CA 1
ATOM 723 C C . LEU A 1 92 ? 20.747 -6.009 -18.705 1.00 53.66 92 LEU A C 1
ATOM 725 O O . LEU A 1 92 ? 21.325 -6.960 -18.193 1.00 53.66 92 LEU A O 1
ATOM 729 N N . LEU A 1 93 ? 19.470 -6.101 -19.091 1.00 58.41 93 LEU A N 1
ATOM 730 C CA . LEU A 1 93 ? 18.677 -7.334 -18.977 1.00 58.41 93 LEU A CA 1
ATOM 731 C C . LEU A 1 93 ? 18.824 -8.270 -20.189 1.00 58.41 93 LEU A C 1
ATOM 733 O O . LEU A 1 93 ? 18.355 -9.406 -20.134 1.00 58.41 93 LEU A O 1
ATOM 737 N N . ARG A 1 94 ? 19.445 -7.818 -21.288 1.00 47.47 94 ARG A N 1
ATOM 738 C CA . ARG A 1 94 ? 19.570 -8.600 -22.532 1.00 47.47 94 ARG A CA 1
ATOM 739 C C . ARG A 1 94 ? 20.882 -9.386 -22.634 1.00 47.47 94 ARG A C 1
ATOM 741 O O . ARG A 1 94 ? 20.937 -10.338 -23.403 1.00 47.47 94 ARG A O 1
ATOM 748 N N . GLU A 1 95 ? 21.900 -9.034 -21.849 1.00 52.28 95 GLU A N 1
ATOM 749 C CA . GLU A 1 95 ? 23.229 -9.672 -21.895 1.00 52.28 95 GLU A CA 1
ATOM 750 C C . GLU A 1 95 ? 23.316 -11.012 -21.139 1.00 52.28 95 GLU A C 1
ATOM 752 O O . GLU A 1 95 ? 24.235 -11.789 -21.374 1.00 52.28 95 GLU A O 1
ATOM 757 N N . GLY A 1 96 ? 22.333 -11.344 -20.293 1.00 53.31 96 GLY A N 1
ATOM 758 C CA . GLY A 1 96 ? 22.292 -12.611 -19.547 1.00 53.31 96 GLY A CA 1
ATOM 759 C C . GLY A 1 96 ? 21.698 -13.815 -20.293 1.00 53.31 96 GLY A C 1
ATOM 760 O O . GLY A 1 96 ? 21.542 -14.866 -19.684 1.00 53.31 96 GLY A O 1
ATOM 761 N N . MET A 1 97 ? 21.319 -13.676 -21.572 1.00 54.94 9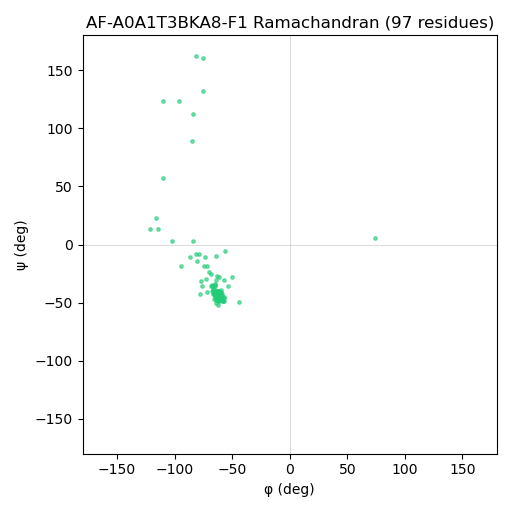7 MET A N 1
ATOM 762 C CA . MET A 1 97 ? 20.718 -14.757 -22.384 1.00 54.94 9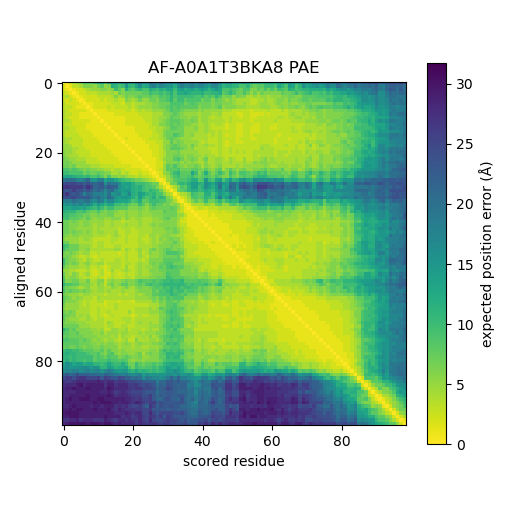7 MET A CA 1
ATOM 763 C C . MET A 1 97 ? 21.518 -15.101 -23.656 1.00 54.94 97 MET A C 1
ATOM 765 O O . MET A 1 97 ? 20.987 -15.765 -24.544 1.00 54.94 97 MET A O 1
ATOM 769 N N . LEU A 1 98 ? 22.765 -14.632 -23.781 1.00 51.28 98 LEU A N 1
ATOM 770 C CA . LEU A 1 98 ? 23.642 -14.940 -24.924 1.00 51.28 98 LEU A CA 1
ATOM 771 C C . LEU A 1 98 ? 24.908 -15.731 -24.555 1.00 51.28 98 LEU A C 1
ATOM 773 O O . LEU A 1 98 ? 25.867 -15.721 -25.324 1.00 51.28 98 LEU A O 1
ATOM 777 N N . TYR A 1 99 ? 24.897 -16.456 -23.435 1.00 42.38 99 TYR A N 1
ATOM 778 C CA . TYR A 1 99 ? 25.930 -17.441 -23.101 1.00 42.38 99 TYR A CA 1
ATOM 779 C C . TYR A 1 99 ? 25.301 -18.724 -22.569 1.00 42.38 99 TYR A C 1
ATOM 781 O O . TYR A 1 99 ? 24.369 -18.611 -21.740 1.00 42.38 99 TYR A O 1
#

Foldseek 3Di:
DVVVVLVVQLVVLVVLLVVLLVVLCVVVVCPDPVPDDPVNVVLSVVSVVL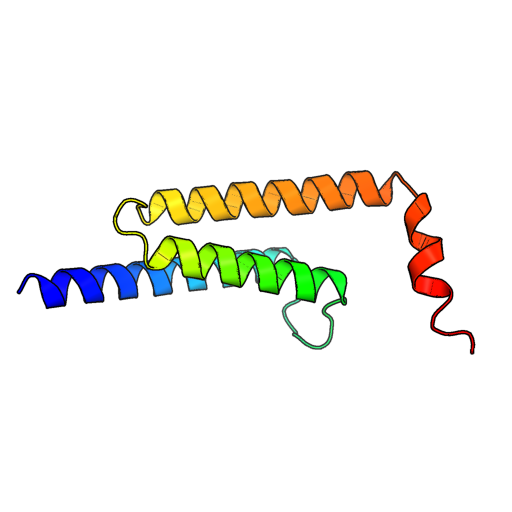SVVQSNDPVAHSVNSNVVSVVSSVVVVVVVVVVVVVPPPVPVVPVVPPD

Solvent-accessible surface area (backbone atoms only — not comparable to full-atom values): 5818 Å² total; per-residue (Å²): 110,72,66,59,54,53,53,50,51,37,51,51,36,47,54,53,50,50,52,52,50,53,50,54,43,53,76,66,70,54,84,46,83,90,72,57,50,75,67,53,50,52,52,52,50,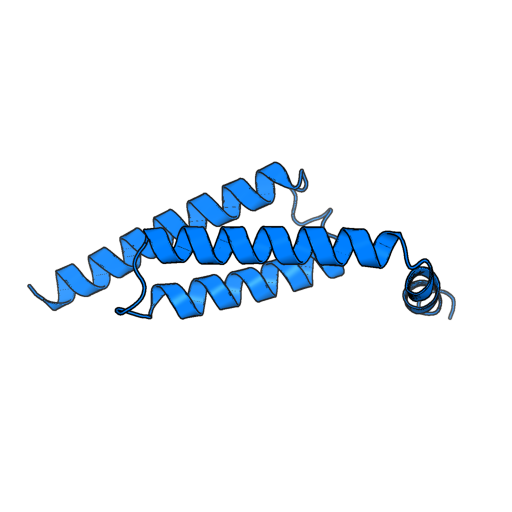54,51,50,50,53,51,55,60,45,49,76,34,84,90,52,49,70,66,53,54,54,49,53,53,51,51,50,52,49,49,53,53,50,51,52,52,53,51,65,73,43,67,77,64,68,56,74,75,58,68,79,77,79,119

Mean predicted aligned error: 9.54 Å

Sequence (99 aa):
MEFLYFYGYIALKLVVGLAAFLLILRTTGRGNLSQMTPVDLVSNFVMGGIIGGVIYNPSISSIQLLLVLFIWQTLITFLNFFARHSVFFTGLLREGMLY

Secondary structure (DSSP, 8-state):
-HHHHHHHHHHHHHHHHHHHHHHHHHHTT--SGGG--HHHHHHHHHHHHHHHHHHT-TTS-HHHHHHHHHHHHHHHHHHHHHHHH-GGGTTTTTGGG--

Nearest PDB structures (foldseek):
  2f1m-assembly1_A  TM=4.323E-01  e=6.175E+00  Escherichia coli
  2f1m-assembly2_D  TM=4.320E-01  e=7.845E+00  Escherichia coli

Radius of gyration: 17.2 Å; Cα contacts (8 Å, |Δi|>4): 30; chains: 1; bounding box: 40×25×49 Å

pLDDT: mean 76.49, std 13.61, range [42.38, 90.81]